Protein AF-A0A511AAF5-F1 (afdb_monomer_lite)

Secondary structure (DSSP, 8-state):
------PPPHHHHHHHHHHHHHHHH-TTS--SHHHHHHHHT--HHHHHHHHHHHHHS--TT-HHHHHHHH-SSSTT--HHHHHHHHHHHHHHHHHHHHHHHHHHHHHHHHHHHHHHHHHS--PPPP---------------

pLDDT: mean 83.73, std 14.61, range [35.69, 97.19]

Sequence (141 aa):
MRSSNIAVSEDVLRRIADAIDEIASNDELQRTKRQIEKLASLSHPTVARAFAQDLREKTPFAINARFAALNPVNKGLSPKEQVARREKQDLEAARERIVELETQRDAHLQALYAYFVASSPKEPSPTVVPINRAVRKADGL

Radius of gyration: 39.67 Å; chains: 1; bounding box: 82×42×123 Å

Foldseek 3Di:
DDPPLPQADPVLLVLLLVQLVVLVVDQQFWLDLVSSCVRSVHDPVNSVSSLVVVVVDVDPSNNVVSSCVSDVDDPGGGNVVVVVVVVVVVVVVVVVVVVVVVVVVVVVVVVVVVVCVVPDPDDPDPPDDDDPPPPPDDDDD

Organism: NCBI:txid153731

Structure (mmCIF, N/CA/C/O backbone):
data_AF-A0A511AAF5-F1
#
_entry.id   AF-A0A511AAF5-F1
#
loop_
_atom_site.group_PDB
_atom_site.id
_atom_site.type_symbol
_atom_site.label_atom_id
_atom_site.label_alt_id
_atom_site.label_comp_id
_atom_site.label_asym_id
_atom_site.label_entity_id
_atom_site.label_seq_id
_atom_site.pdbx_PDB_ins_code
_atom_site.Cartn_x
_atom_site.Cartn_y
_atom_site.Cartn_z
_atom_site.occupancy
_atom_site.B_iso_or_equiv
_atom_site.auth_seq_id
_atom_site.auth_comp_id
_atom_site.auth_asym_id
_atom_site.auth_atom_id
_atom_site.pdbx_PDB_model_num
ATOM 1 N N . MET A 1 1 ? 2.131 0.016 43.050 1.00 35.69 1 MET A N 1
ATOM 2 C CA . MET A 1 1 ? 0.983 0.842 42.616 1.00 35.69 1 MET A CA 1
ATOM 3 C C . MET A 1 1 ? 0.263 0.106 41.497 1.00 35.69 1 MET A C 1
ATOM 5 O O . MET A 1 1 ? 0.827 -0.036 40.423 1.00 35.69 1 MET A O 1
ATOM 9 N N . ARG A 1 2 ? -0.910 -0.476 41.771 1.00 38.53 2 ARG A N 1
ATOM 10 C CA . ARG A 1 2 ? -1.707 -1.185 40.759 1.00 38.53 2 ARG A CA 1
ATOM 11 C C . ARG A 1 2 ? -2.471 -0.131 39.966 1.00 38.53 2 ARG A C 1
ATOM 13 O O . ARG A 1 2 ? -3.388 0.474 40.510 1.00 38.53 2 ARG A O 1
ATOM 20 N N . SER A 1 3 ? -2.060 0.135 38.730 1.00 44.06 3 SER A N 1
ATOM 21 C CA . SER A 1 3 ? -2.851 0.947 37.809 1.00 44.06 3 SER A CA 1
ATOM 22 C C . SER A 1 3 ? -4.220 0.289 37.680 1.00 44.06 3 SER A C 1
ATOM 24 O O . SER A 1 3 ? -4.320 -0.860 37.251 1.00 44.06 3 SER A O 1
ATOM 26 N N . SER A 1 4 ? -5.261 0.989 38.114 1.00 48.69 4 SER A N 1
ATOM 27 C CA . SER A 1 4 ? -6.639 0.625 37.834 1.00 48.69 4 SER A CA 1
ATOM 28 C C . SER A 1 4 ? -6.767 0.408 36.324 1.00 48.69 4 SER A C 1
ATOM 30 O O . SER A 1 4 ? -6.579 1.333 35.534 1.00 48.69 4 SER A O 1
ATOM 32 N N . ASN A 1 5 ? -7.026 -0.835 35.908 1.00 58.22 5 ASN A N 1
ATOM 33 C CA . ASN A 1 5 ? -7.488 -1.137 34.555 1.00 58.22 5 ASN A CA 1
ATOM 34 C C . ASN A 1 5 ? -8.881 -0.505 34.439 1.00 58.22 5 ASN A C 1
ATOM 36 O O . ASN A 1 5 ? -9.886 -1.149 34.719 1.00 58.22 5 ASN A O 1
ATOM 40 N N . ILE A 1 6 ? -8.931 0.789 34.127 1.00 70.56 6 ILE A N 1
ATOM 41 C CA . ILE A 1 6 ? -10.182 1.478 33.828 1.00 70.56 6 ILE A CA 1
ATOM 42 C C . ILE A 1 6 ? -10.662 0.896 32.502 1.00 70.56 6 ILE A C 1
ATOM 44 O O . ILE A 1 6 ? -10.043 1.143 31.462 1.00 70.56 6 ILE A O 1
ATOM 48 N N . ALA A 1 7 ? -11.716 0.086 32.577 1.00 79.69 7 ALA A N 1
ATOM 49 C CA . ALA A 1 7 ? -12.432 -0.401 31.412 1.00 79.69 7 ALA A CA 1
ATOM 50 C C . ALA A 1 7 ? -12.938 0.796 30.600 1.00 79.69 7 ALA A C 1
ATOM 52 O O . ALA A 1 7 ? -13.387 1.810 31.143 1.00 79.69 7 ALA A O 1
ATOM 53 N N . VAL A 1 8 ? -12.801 0.689 29.290 1.00 85.69 8 VAL A N 1
ATOM 54 C CA . VAL A 1 8 ? -13.259 1.677 28.330 1.00 85.69 8 VAL A CA 1
ATOM 55 C C . VAL A 1 8 ? -14.771 1.525 28.160 1.00 85.69 8 VAL A C 1
ATOM 57 O O . VAL A 1 8 ? -15.299 0.413 28.186 1.00 85.69 8 VAL A O 1
ATOM 60 N N . SER A 1 9 ? -15.482 2.646 28.027 1.00 91.31 9 SER A N 1
ATOM 61 C CA . SER A 1 9 ? -16.936 2.631 27.878 1.00 91.31 9 SER A CA 1
ATOM 62 C C . SER A 1 9 ? -17.368 2.059 26.528 1.00 91.31 9 SER A C 1
ATOM 64 O O . SER A 1 9 ? -16.648 2.135 25.530 1.00 91.31 9 SER A O 1
ATOM 66 N N . GLU A 1 10 ? -18.593 1.543 26.487 1.00 90.19 10 GLU A N 1
ATOM 67 C CA . GLU A 1 10 ? -19.191 0.997 25.269 1.00 90.19 10 GLU A CA 1
ATOM 68 C C . GLU A 1 10 ? -19.301 2.042 24.148 1.00 90.19 10 GLU A C 1
ATOM 70 O O . GLU A 1 10 ? -19.038 1.733 22.990 1.00 90.19 10 GLU A O 1
ATOM 75 N N . ASP A 1 11 ? -19.582 3.307 24.488 1.00 92.75 11 ASP A N 1
ATOM 76 C CA . ASP A 1 11 ? -19.619 4.405 23.511 1.00 92.75 11 ASP A CA 1
ATOM 77 C C . ASP A 1 11 ? -18.269 4.596 22.807 1.00 92.75 11 ASP A C 1
ATOM 79 O O . ASP A 1 11 ? -18.215 4.831 21.604 1.00 92.75 11 ASP A O 1
ATOM 83 N N . VAL A 1 12 ? -17.161 4.445 23.536 1.00 93.31 12 VAL A N 1
ATOM 84 C CA . VAL A 1 12 ? -15.821 4.551 22.952 1.00 93.31 12 VAL A CA 1
ATOM 85 C C . VAL A 1 12 ? -15.527 3.360 22.042 1.00 93.31 12 VAL A C 1
ATOM 87 O O . VAL A 1 12 ? -14.971 3.554 20.962 1.00 93.31 12 VAL A O 1
ATOM 90 N N . LEU A 1 13 ? -15.917 2.144 22.442 1.00 93.19 13 LEU A N 1
ATOM 91 C CA . LEU A 1 13 ? -15.779 0.957 21.594 1.00 93.19 13 LEU A CA 1
ATOM 92 C C . LEU A 1 13 ? -16.5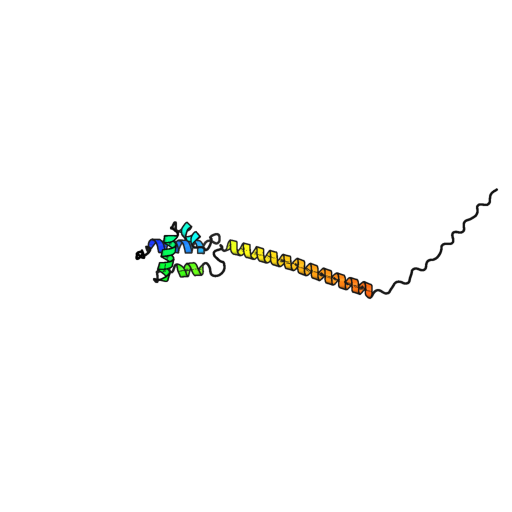82 1.112 20.296 1.00 93.19 13 LEU A C 1
ATOM 94 O O . LEU A 1 13 ? -16.045 0.852 19.220 1.00 93.19 13 LEU A O 1
ATOM 98 N N . ARG A 1 14 ? -17.814 1.624 20.385 1.00 94.44 14 ARG A N 1
ATOM 99 C CA . ARG A 1 14 ? -18.657 1.929 19.226 1.00 94.44 14 ARG A CA 1
ATOM 100 C C . ARG A 1 14 ? -18.021 2.969 18.306 1.00 94.44 14 ARG A C 1
ATOM 102 O O . ARG A 1 14 ? -17.857 2.687 17.130 1.00 94.44 14 ARG A O 1
ATOM 109 N N . ARG A 1 15 ? -17.555 4.112 18.824 1.00 94.88 15 ARG A N 1
ATOM 110 C CA . ARG A 1 15 ? -16.888 5.142 17.995 1.00 94.88 15 ARG A CA 1
ATOM 111 C C . ARG A 1 15 ? -15.659 4.612 17.262 1.00 94.88 15 ARG A C 1
ATOM 113 O O . ARG A 1 15 ? -15.397 4.995 16.127 1.00 94.88 15 ARG A O 1
ATOM 120 N N . ILE A 1 16 ? -14.882 3.746 17.914 1.00 94.69 16 ILE A N 1
ATOM 121 C CA . ILE A 1 16 ? -13.730 3.099 17.279 1.00 94.69 16 ILE A CA 1
ATOM 122 C C . ILE A 1 16 ? -14.196 2.134 16.183 1.00 94.69 16 ILE A C 1
ATOM 124 O O . ILE A 1 16 ? -13.579 2.080 15.121 1.00 94.69 16 ILE A O 1
ATOM 128 N N . ALA A 1 17 ? -15.266 1.382 16.432 1.00 94.31 17 ALA A N 1
ATOM 129 C CA . ALA A 1 17 ? -15.865 0.486 15.455 1.00 94.31 17 ALA A CA 1
ATOM 130 C C . ALA A 1 17 ? -16.380 1.259 14.223 1.00 94.31 17 ALA A C 1
ATOM 132 O O . ALA A 1 17 ? -16.056 0.867 13.104 1.00 94.31 17 ALA A O 1
ATOM 133 N N . ASP A 1 18 ? -17.068 2.383 14.427 1.00 95.19 18 ASP A N 1
ATOM 134 C CA . ASP A 1 18 ? -17.565 3.261 13.361 1.00 95.19 18 ASP A CA 1
ATOM 135 C C . ASP A 1 18 ? -16.406 3.866 12.549 1.00 95.19 18 ASP A C 1
ATOM 137 O O . ASP A 1 18 ? -16.418 3.844 11.321 1.00 95.19 18 ASP A O 1
ATOM 141 N N . ALA A 1 19 ? -15.342 4.326 13.219 1.00 94.81 19 ALA A N 1
ATOM 142 C CA . ALA A 1 19 ? -14.144 4.839 12.550 1.00 94.81 19 ALA A CA 1
ATOM 143 C C . ALA A 1 19 ? -13.429 3.768 11.704 1.00 94.81 19 ALA A C 1
ATOM 145 O O . ALA A 1 19 ? -12.849 4.074 10.663 1.00 94.81 19 ALA A O 1
ATOM 146 N N . ILE A 1 20 ? -13.447 2.506 12.142 1.00 93.62 20 ILE A N 1
ATOM 147 C CA . ILE A 1 20 ? -12.919 1.379 11.362 1.00 93.62 20 ILE A CA 1
ATOM 148 C C . ILE A 1 20 ? -13.761 1.146 10.106 1.00 93.62 20 ILE A C 1
ATOM 150 O O . ILE A 1 20 ? -13.185 0.905 9.047 1.00 93.62 20 ILE A O 1
ATOM 154 N N . ASP A 1 21 ? -15.086 1.244 10.204 1.00 93.81 21 ASP A N 1
ATOM 155 C CA . ASP A 1 21 ? -15.984 1.101 9.053 1.00 93.81 21 ASP A CA 1
ATOM 156 C C . ASP A 1 21 ? -15.815 2.236 8.047 1.00 93.81 21 ASP A C 1
ATOM 158 O O . ASP A 1 21 ? -15.763 1.999 6.841 1.00 93.81 21 ASP A O 1
ATOM 162 N N . GLU A 1 22 ? -15.630 3.460 8.533 1.00 94.00 22 GLU A N 1
ATOM 163 C CA . GLU A 1 22 ? -15.329 4.602 7.677 1.00 94.00 22 GLU A CA 1
ATOM 164 C C . GLU A 1 22 ? -14.022 4.380 6.899 1.00 94.00 22 GLU A C 1
ATOM 166 O O . GLU A 1 22 ? -14.000 4.520 5.675 1.00 94.00 22 GLU A O 1
ATOM 171 N N . ILE A 1 23 ? -12.956 3.926 7.573 1.00 91.38 23 ILE A N 1
ATOM 172 C CA . ILE A 1 23 ? -11.688 3.547 6.921 1.00 91.38 23 ILE A CA 1
ATOM 173 C C . ILE A 1 23 ? -11.884 2.383 5.940 1.00 91.38 23 ILE A C 1
ATOM 175 O 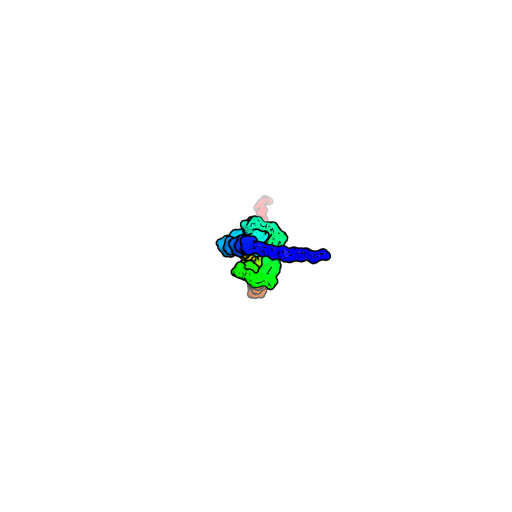O . ILE A 1 23 ? -11.217 2.340 4.908 1.00 91.38 23 ILE A O 1
ATOM 179 N N . ALA A 1 24 ? -12.770 1.430 6.241 1.00 89.44 24 ALA A N 1
ATOM 180 C CA . ALA A 1 24 ? -13.068 0.315 5.344 1.00 89.44 24 ALA A CA 1
ATOM 181 C C . ALA A 1 24 ? -13.715 0.788 4.037 1.00 89.44 24 ALA A C 1
ATOM 183 O O . ALA A 1 24 ? -13.440 0.226 2.981 1.00 89.44 24 ALA A O 1
ATOM 184 N N . SER A 1 25 ? -14.570 1.808 4.128 1.00 90.06 25 SER A N 1
ATOM 185 C CA . SER A 1 25 ? -15.338 2.346 3.004 1.00 90.06 25 SER A CA 1
ATOM 186 C C . SER A 1 25 ? -14.597 3.393 2.168 1.00 90.06 25 SER A C 1
ATOM 188 O O . SER A 1 25 ? -15.049 3.716 1.070 1.00 90.06 25 SER A O 1
ATOM 190 N N . ASN A 1 26 ? -13.485 3.941 2.669 1.00 88.69 26 ASN A N 1
ATOM 191 C CA . ASN A 1 26 ? -12.779 5.047 2.031 1.00 88.69 26 ASN A CA 1
ATOM 192 C C . ASN A 1 26 ? -11.339 4.677 1.655 1.00 88.69 26 ASN A C 1
ATOM 194 O O . ASN A 1 26 ? -10.449 4.562 2.501 1.00 88.69 26 ASN A O 1
ATOM 198 N N . ASP A 1 27 ? -11.106 4.597 0.349 1.00 85.56 27 ASP A N 1
ATOM 199 C CA . ASP A 1 27 ? -9.834 4.187 -0.244 1.00 85.56 27 ASP A CA 1
ATOM 200 C C . ASP A 1 27 ? -8.702 5.221 -0.134 1.00 85.56 27 ASP A C 1
ATOM 202 O O . ASP A 1 27 ? -7.538 4.911 -0.411 1.00 85.56 27 ASP A O 1
ATOM 206 N N . GLU A 1 28 ? -9.012 6.444 0.290 1.00 87.19 28 GLU A N 1
ATOM 207 C CA . GLU A 1 28 ? -8.018 7.488 0.545 1.00 87.19 28 GLU A CA 1
ATOM 208 C C . GLU A 1 28 ? -7.455 7.400 1.971 1.00 87.19 28 GLU A C 1
ATOM 210 O O . GLU A 1 28 ? -6.358 7.893 2.242 1.00 87.19 28 GLU A O 1
ATOM 215 N N . LEU A 1 29 ? -8.181 6.771 2.903 1.00 88.88 29 LEU A N 1
ATOM 216 C CA . LEU A 1 29 ? -7.814 6.777 4.315 1.00 88.88 29 LEU A CA 1
ATOM 217 C C . LEU A 1 29 ? -6.754 5.727 4.647 1.00 88.88 29 LEU A C 1
ATOM 219 O O . LEU A 1 29 ? -6.767 4.582 4.193 1.00 88.88 29 LEU A O 1
ATOM 223 N N . GLN A 1 30 ? -5.821 6.125 5.510 1.00 88.75 30 GLN A N 1
ATOM 224 C CA . GLN A 1 30 ? -4.776 5.235 5.997 1.00 88.75 30 GLN A CA 1
ATOM 225 C C . GLN A 1 30 ? -5.331 4.225 6.999 1.00 88.75 30 GLN A C 1
ATOM 227 O O . GLN A 1 30 ? -6.072 4.559 7.924 1.00 88.75 30 GLN A O 1
ATOM 232 N N . ARG A 1 31 ? -4.879 2.978 6.887 1.00 89.25 31 ARG A N 1
ATOM 233 C CA . ARG A 1 31 ? -5.331 1.855 7.719 1.00 89.25 31 ARG A CA 1
ATOM 234 C C . ARG A 1 31 ? -4.497 1.728 8.985 1.00 89.25 31 ARG A C 1
ATOM 236 O O . ARG A 1 31 ? -3.882 0.697 9.259 1.00 89.25 31 ARG A O 1
ATOM 243 N N . THR A 1 32 ? -4.421 2.816 9.745 1.00 91.19 32 THR A N 1
ATOM 244 C CA . THR A 1 32 ? -3.596 2.910 10.955 1.00 91.19 32 THR A CA 1
ATOM 245 C C . THR A 1 32 ? -4.433 3.246 12.183 1.00 91.19 32 THR A C 1
ATOM 247 O O . THR A 1 32 ? -5.452 3.926 12.096 1.00 91.19 32 THR A O 1
ATOM 250 N N . LYS A 1 33 ? -3.956 2.839 13.368 1.00 91.12 33 LYS A N 1
ATOM 251 C CA . LYS A 1 33 ? -4.573 3.229 14.650 1.00 91.12 33 LYS A CA 1
ATOM 252 C C . LYS A 1 33 ? -4.578 4.748 14.856 1.00 91.12 33 LYS A C 1
ATOM 254 O O . LYS A 1 33 ? -5.524 5.286 15.414 1.00 91.12 33 LYS A O 1
ATOM 259 N N . ARG A 1 34 ? -3.577 5.444 14.311 1.00 90.88 34 ARG A N 1
ATOM 260 C CA . ARG A 1 34 ? -3.507 6.910 14.323 1.00 90.88 34 ARG A CA 1
ATOM 261 C C . ARG A 1 34 ? -4.620 7.558 13.495 1.00 90.88 34 ARG A C 1
ATOM 263 O O . ARG A 1 34 ? -5.067 8.648 13.831 1.00 90.88 34 ARG A O 1
ATOM 270 N N . GLN A 1 35 ? -5.071 6.911 12.420 1.00 92.81 35 GLN A N 1
ATOM 271 C CA . GLN A 1 35 ? -6.217 7.397 11.653 1.00 92.81 35 GLN A CA 1
ATOM 272 C C . GLN A 1 35 ? -7.527 7.200 12.424 1.00 92.81 35 GLN A C 1
ATOM 274 O O . GLN A 1 35 ? -8.356 8.103 12.445 1.00 92.81 35 GLN A O 1
ATOM 279 N N . ILE A 1 36 ? -7.667 6.078 13.135 1.00 92.44 36 ILE A N 1
ATOM 280 C CA . ILE A 1 36 ? -8.807 5.825 14.031 1.00 92.44 36 ILE A CA 1
ATOM 281 C C . ILE A 1 36 ? -8.888 6.895 15.128 1.00 92.44 36 ILE A C 1
ATOM 283 O O . ILE A 1 36 ? -9.966 7.417 15.383 1.00 92.44 36 ILE A O 1
ATOM 287 N N . 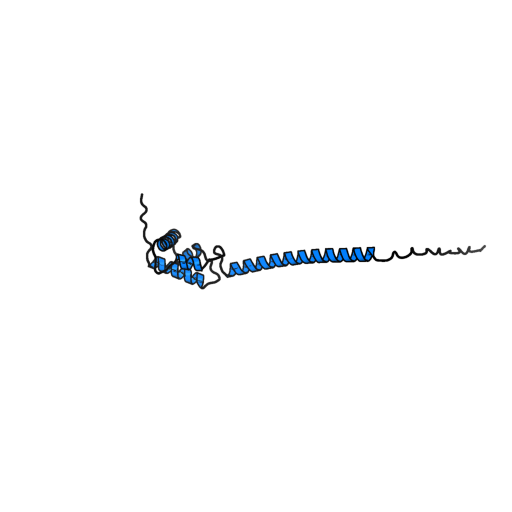GLU A 1 37 ? -7.760 7.266 15.745 1.00 95.25 37 GLU A N 1
ATOM 288 C CA . GLU A 1 37 ? -7.701 8.352 16.740 1.00 95.25 37 GLU A CA 1
ATOM 289 C C . GLU A 1 37 ? -8.273 9.667 16.196 1.00 95.25 37 GLU A C 1
ATOM 291 O O . GLU A 1 37 ? -9.050 10.333 16.881 1.00 95.25 37 GLU A O 1
ATOM 296 N N . LYS A 1 38 ? -7.915 10.019 14.952 1.00 94.38 38 LYS A N 1
ATOM 297 C CA . LYS A 1 38 ? -8.390 11.237 14.286 1.00 94.38 38 LYS A CA 1
ATOM 298 C C . LYS A 1 38 ? -9.891 11.191 14.003 1.00 94.38 38 LYS A C 1
ATOM 300 O O . LYS A 1 38 ? -10.579 12.147 14.336 1.00 94.38 38 LYS A O 1
ATOM 305 N N . LEU A 1 39 ? -10.388 10.101 13.414 1.00 93.62 39 LEU A N 1
ATOM 306 C CA . LEU A 1 39 ? -11.802 9.970 13.038 1.00 93.62 39 LEU A CA 1
ATOM 307 C C . LEU A 1 39 ? -12.711 9.881 14.265 1.00 93.62 39 LEU A C 1
ATOM 309 O O . LEU A 1 39 ? -13.690 10.611 14.377 1.00 93.62 39 LEU A O 1
ATOM 313 N N . ALA A 1 40 ? -12.339 9.054 15.243 1.00 92.88 40 ALA A N 1
ATOM 314 C CA . ALA A 1 40 ? -13.119 8.886 16.465 1.00 92.88 40 ALA A CA 1
ATOM 315 C C . ALA A 1 40 ? -12.984 10.075 17.438 1.00 92.88 40 ALA A C 1
ATOM 317 O O . ALA A 1 40 ? -13.692 10.122 18.447 1.00 92.88 40 ALA A O 1
ATOM 318 N N . SER A 1 41 ? -12.077 11.027 17.165 1.00 93.62 41 SER A N 1
ATOM 319 C CA . SER A 1 41 ? -11.721 12.133 18.066 1.00 93.62 41 SER A CA 1
ATOM 320 C C . SER A 1 41 ? -11.336 11.641 19.468 1.00 93.62 41 SER A C 1
ATOM 322 O O . SER A 1 41 ? -11.793 12.161 20.488 1.00 93.62 41 SER A O 1
ATOM 324 N N . LEU A 1 42 ? -10.503 10.597 19.524 1.00 93.56 42 LEU A N 1
ATOM 325 C CA . LEU A 1 42 ? -10.078 9.944 20.762 1.00 93.56 42 LEU A CA 1
ATOM 326 C C . LEU A 1 42 ? -8.574 10.081 20.980 1.00 93.56 42 LEU A C 1
ATOM 328 O O . LEU A 1 42 ? -7.777 10.078 20.045 1.00 93.56 42 LEU A O 1
ATOM 332 N N . SER A 1 43 ? -8.171 10.133 22.251 1.00 93.19 43 SER A N 1
ATOM 333 C CA . SER A 1 43 ? -6.754 10.150 22.609 1.00 93.19 43 SER A CA 1
ATOM 334 C C . SER A 1 43 ? -6.086 8.793 22.352 1.00 93.19 43 SER A C 1
ATOM 336 O O . SER A 1 43 ? -6.705 7.739 22.532 1.00 93.19 43 SER A O 1
ATOM 338 N N . HIS A 1 44 ? -4.794 8.811 22.013 1.00 92.62 44 HIS A N 1
ATOM 339 C CA . HIS A 1 44 ? -4.001 7.597 21.800 1.00 92.62 44 HIS A CA 1
ATOM 340 C C . HIS A 1 44 ? -4.087 6.589 22.970 1.00 92.62 44 HIS A C 1
ATOM 342 O O . HIS A 1 44 ? -4.363 5.412 22.718 1.00 92.62 44 HIS A O 1
ATOM 348 N N . PRO A 1 45 ? -3.957 6.997 24.254 1.00 92.69 45 PRO A N 1
ATOM 349 C CA . PRO A 1 45 ? -4.125 6.072 25.378 1.00 92.69 45 PRO A CA 1
ATOM 350 C C . PRO A 1 45 ? -5.515 5.431 25.444 1.00 92.69 45 PRO A C 1
ATOM 352 O O . PRO A 1 45 ? -5.628 4.262 25.811 1.00 92.69 45 PRO A O 1
ATOM 355 N N . THR A 1 46 ? -6.570 6.172 25.093 1.00 92.62 46 THR A N 1
ATOM 356 C CA . THR A 1 46 ? -7.947 5.659 25.083 1.00 92.62 46 THR A CA 1
ATOM 357 C C . THR A 1 46 ? -8.104 4.556 24.042 1.00 92.62 46 THR A C 1
ATOM 359 O O . THR A 1 46 ? -8.597 3.476 24.361 1.00 92.62 46 THR A O 1
ATOM 362 N N . VAL A 1 47 ? -7.616 4.796 22.823 1.00 92.88 47 VAL A N 1
ATOM 363 C CA . VAL A 1 47 ? -7.644 3.808 21.739 1.00 92.88 47 VAL A CA 1
ATOM 364 C C . VAL A 1 47 ? -6.806 2.583 22.114 1.00 92.88 47 VAL A C 1
ATOM 366 O O . VAL A 1 47 ? -7.289 1.458 22.029 1.00 92.88 47 VAL A O 1
ATOM 369 N N . ALA A 1 48 ? -5.586 2.769 22.625 1.00 92.94 48 ALA A N 1
ATOM 370 C CA . ALA A 1 48 ? -4.730 1.661 23.049 1.00 92.94 48 ALA A CA 1
ATOM 371 C C . ALA A 1 48 ? -5.390 0.773 24.121 1.00 92.94 48 ALA A C 1
ATOM 373 O O . ALA A 1 48 ? -5.317 -0.454 24.035 1.00 92.94 48 ALA A O 1
ATOM 374 N N . ARG A 1 49 ? -6.077 1.378 25.101 1.00 92.06 49 ARG A N 1
ATOM 375 C CA . ARG A 1 49 ? -6.836 0.639 26.121 1.00 92.06 49 ARG A CA 1
ATOM 376 C C . ARG A 1 49 ? -8.025 -0.109 25.532 1.00 92.06 49 ARG A C 1
ATOM 378 O O . ARG A 1 49 ? -8.225 -1.255 25.910 1.00 92.06 49 ARG A O 1
ATOM 385 N N . ALA A 1 50 ? -8.761 0.493 24.601 1.00 92.19 50 ALA A N 1
ATOM 386 C CA . ALA A 1 50 ? -9.897 -0.150 23.944 1.00 92.19 50 ALA A CA 1
ATOM 387 C C . ALA A 1 50 ? -9.464 -1.411 23.179 1.00 92.19 50 ALA A C 1
ATOM 389 O O . ALA A 1 50 ? -10.032 -2.482 23.369 1.00 92.19 50 ALA A O 1
ATOM 390 N N . PHE A 1 51 ? -8.384 -1.312 22.396 1.00 92.44 51 PHE A N 1
ATOM 391 C CA . PHE A 1 51 ? -7.787 -2.464 21.714 1.00 92.44 51 PHE A CA 1
ATOM 392 C C . PHE A 1 51 ? -7.298 -3.531 22.706 1.00 92.44 51 PHE A C 1
ATOM 394 O O . PHE A 1 51 ? -7.484 -4.721 22.465 1.00 92.44 51 PHE A O 1
ATOM 401 N N . ALA A 1 52 ? -6.686 -3.128 23.825 1.00 92.19 52 ALA A N 1
ATOM 402 C CA . ALA A 1 52 ? -6.237 -4.064 24.855 1.00 92.19 52 ALA A CA 1
ATOM 403 C C . ALA A 1 52 ? -7.402 -4.746 25.593 1.00 92.19 52 ALA A C 1
ATOM 405 O O . ALA A 1 52 ? -7.283 -5.913 25.956 1.00 92.19 52 ALA A O 1
ATOM 406 N N . GLN A 1 53 ? -8.510 -4.037 25.817 1.00 91.56 53 GLN A N 1
ATOM 407 C CA . GLN A 1 53 ? -9.717 -4.593 26.419 1.00 91.56 53 GLN A CA 1
ATOM 408 C C . GLN A 1 53 ? -10.374 -5.606 25.484 1.00 91.56 53 GLN A C 1
ATOM 410 O O . GLN A 1 53 ? -10.645 -6.717 25.917 1.00 91.56 53 GLN A O 1
ATOM 415 N N . ASP A 1 54 ? -10.526 -5.280 24.201 1.00 91.50 54 ASP A N 1
ATOM 416 C CA . ASP A 1 54 ? -11.114 -6.181 23.202 1.00 91.50 54 ASP A CA 1
ATOM 417 C C . ASP A 1 54 ? -10.279 -7.453 22.938 1.00 91.50 54 ASP A C 1
ATOM 419 O O . ASP A 1 54 ? -10.805 -8.468 22.500 1.00 91.50 54 ASP A O 1
ATOM 423 N N . LEU A 1 55 ? -8.978 -7.444 23.256 1.00 90.06 55 LEU A N 1
ATOM 424 C CA . LEU A 1 55 ? -8.163 -8.669 23.267 1.00 90.06 55 LEU A CA 1
ATOM 425 C C . LEU A 1 55 ? -8.413 -9.549 24.498 1.00 90.06 55 LEU A C 1
ATOM 427 O O . LEU A 1 55 ? -8.225 -10.763 24.434 1.00 90.06 55 LEU A O 1
ATOM 431 N N . ARG A 1 56 ? -8.756 -8.943 25.639 1.00 88.81 56 ARG A N 1
ATOM 432 C CA . ARG A 1 56 ? -8.961 -9.647 26.916 1.00 88.81 56 ARG A CA 1
ATOM 433 C C . ARG A 1 56 ? -10.392 -10.148 27.065 1.00 88.81 56 ARG A C 1
ATOM 435 O O . ARG A 1 56 ? -10.615 -11.201 27.651 1.00 88.81 56 ARG A O 1
ATOM 442 N N . GLU A 1 57 ? -11.343 -9.384 26.551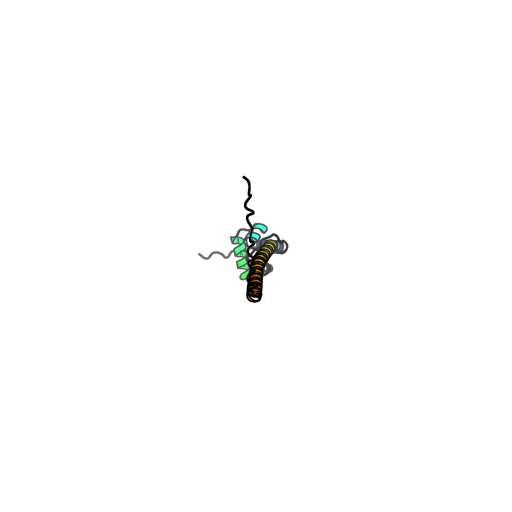 1.00 87.50 57 GLU A N 1
ATOM 443 C CA . GLU A 1 57 ? -12.776 -9.599 26.674 1.00 87.50 57 GLU A CA 1
ATOM 444 C C . GLU A 1 57 ? -13.378 -9.686 25.273 1.00 87.50 57 GLU A C 1
ATOM 446 O O . GLU A 1 57 ? -13.072 -8.865 24.412 1.00 87.50 57 GLU A O 1
ATOM 451 N N . LYS A 1 58 ? -14.271 -10.654 25.036 1.00 82.19 58 LYS A N 1
ATOM 452 C CA . LYS A 1 58 ? -15.063 -10.667 23.801 1.00 82.19 58 LYS A CA 1
ATOM 453 C C . LYS A 1 58 ? -16.051 -9.506 23.843 1.00 82.19 58 LYS A C 1
ATOM 455 O O . LYS A 1 58 ? -17.117 -9.631 24.442 1.00 82.19 58 LYS A O 1
ATOM 460 N N . THR A 1 59 ? -15.702 -8.391 23.209 1.00 84.25 59 THR A N 1
ATOM 461 C CA . THR A 1 59 ? -16.641 -7.285 23.010 1.00 84.25 59 THR A CA 1
ATOM 462 C C . THR A 1 59 ? -17.511 -7.557 21.776 1.00 84.25 59 THR A C 1
ATOM 464 O O . THR A 1 59 ? -17.048 -8.202 20.830 1.00 84.25 59 THR A O 1
ATOM 467 N N . PRO A 1 60 ? -18.763 -7.068 21.737 1.00 87.62 60 PRO A N 1
ATOM 468 C CA . PRO A 1 60 ? -19.636 -7.240 20.572 1.00 87.62 60 PRO A CA 1
ATOM 469 C C . PRO A 1 60 ? -19.114 -6.519 19.318 1.00 87.62 60 PRO A C 1
ATOM 471 O O . PRO A 1 60 ? -19.520 -6.852 18.209 1.00 87.62 60 PRO A O 1
ATOM 474 N N . PHE A 1 61 ? -18.195 -5.560 19.476 1.00 88.56 61 PHE A N 1
ATOM 475 C CA . PHE A 1 61 ? -17.634 -4.767 18.381 1.00 88.56 61 PHE A CA 1
ATOM 476 C C . PHE A 1 61 ? -16.437 -5.432 17.692 1.00 88.56 61 PHE A C 1
ATOM 478 O O . PHE A 1 61 ? -16.082 -5.017 16.592 1.00 88.56 61 PHE A O 1
ATOM 485 N N . ALA A 1 62 ? -15.803 -6.432 18.322 1.00 90.56 62 ALA A N 1
ATOM 486 C CA . ALA A 1 62 ? -14.680 -7.206 17.775 1.00 90.56 62 ALA A CA 1
ATOM 487 C C . ALA A 1 62 ? -13.608 -6.345 17.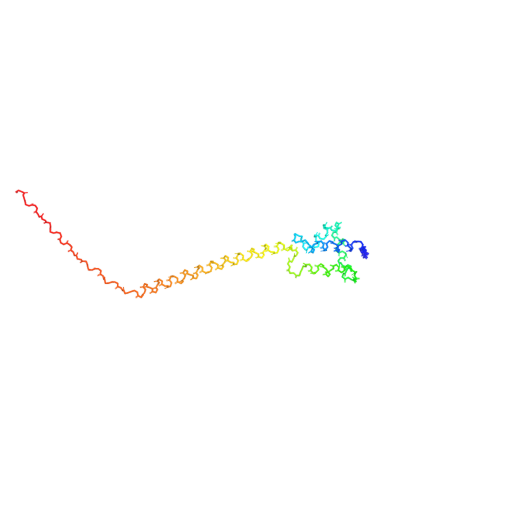066 1.00 90.56 62 ALA A C 1
ATOM 489 O O . ALA A 1 62 ? -13.138 -6.664 15.968 1.00 90.56 62 ALA A O 1
ATOM 490 N N . ILE A 1 63 ? -13.238 -5.220 17.682 1.00 91.94 63 ILE A N 1
ATOM 491 C CA . ILE A 1 63 ? -12.442 -4.138 17.082 1.00 91.94 63 ILE A CA 1
ATOM 492 C C . ILE A 1 63 ? -11.101 -4.644 16.539 1.00 91.94 63 ILE A C 1
ATOM 494 O O . ILE A 1 63 ? -10.686 -4.247 15.450 1.00 91.94 63 ILE A O 1
ATOM 498 N N . ASN A 1 64 ? -10.423 -5.543 17.259 1.00 91.81 64 ASN A N 1
ATOM 499 C CA . ASN A 1 64 ? -9.164 -6.137 16.810 1.00 91.81 64 ASN A CA 1
ATOM 500 C C . ASN A 1 64 ? -9.346 -6.964 15.538 1.00 91.81 64 ASN A C 1
ATOM 502 O O . ASN A 1 64 ? -8.522 -6.860 14.632 1.00 91.81 64 ASN A O 1
ATOM 506 N N . ALA A 1 65 ? -10.414 -7.760 15.453 1.00 90.81 65 ALA A N 1
ATOM 507 C CA . ALA A 1 65 ? -10.692 -8.581 14.280 1.00 90.81 65 ALA A CA 1
ATOM 508 C C . ALA A 1 65 ? -11.018 -7.704 13.063 1.00 90.81 65 ALA A C 1
ATOM 510 O O . ALA A 1 65 ? -10.461 -7.917 11.985 1.00 90.81 65 ALA A O 1
ATOM 511 N N . ARG A 1 66 ? -11.843 -6.665 13.248 1.00 91.38 66 ARG A N 1
ATOM 512 C CA . ARG A 1 66 ? -12.182 -5.708 12.181 1.00 91.38 66 ARG A CA 1
ATOM 513 C C . ARG A 1 66 ? -10.949 -4.936 11.709 1.00 91.38 66 ARG A C 1
ATOM 515 O O . ARG A 1 66 ? -10.700 -4.838 10.512 1.00 91.38 66 ARG A O 1
ATOM 522 N N . PHE A 1 67 ? -10.120 -4.458 12.638 1.00 90.06 67 PHE A N 1
ATOM 523 C CA . PHE A 1 67 ? -8.878 -3.764 12.296 1.00 90.06 67 PHE A CA 1
ATOM 524 C C . PHE A 1 67 ? -7.854 -4.680 11.612 1.00 90.06 67 PHE A C 1
ATOM 526 O O . PHE A 1 67 ? -7.166 -4.250 10.688 1.00 90.06 67 PHE A O 1
ATOM 533 N N . ALA A 1 68 ? -7.753 -5.943 12.030 1.00 88.88 68 ALA A N 1
ATOM 534 C CA . ALA A 1 68 ? -6.890 -6.921 11.374 1.00 88.88 68 ALA A CA 1
ATOM 535 C C . ALA A 1 68 ? -7.351 -7.203 9.934 1.00 88.88 68 ALA A C 1
ATOM 537 O O . ALA A 1 68 ? -6.516 -7.266 9.032 1.00 88.88 68 ALA A O 1
ATOM 538 N N . ALA A 1 69 ? -8.665 -7.289 9.703 1.00 87.56 69 ALA A N 1
ATOM 539 C CA . ALA A 1 69 ? -9.236 -7.475 8.370 1.00 87.56 69 ALA A CA 1
ATOM 540 C C . ALA A 1 69 ? -8.944 -6.297 7.424 1.00 87.56 69 ALA A C 1
ATOM 542 O O . ALA A 1 69 ? -8.770 -6.508 6.225 1.00 87.56 69 ALA A O 1
ATOM 543 N N . LEU A 1 70 ? -8.817 -5.071 7.948 1.00 83.00 70 LEU A N 1
ATOM 544 C CA . LEU A 1 70 ? -8.434 -3.913 7.137 1.00 83.00 70 LEU A CA 1
ATOM 545 C C . LEU A 1 70 ? -7.020 -4.028 6.561 1.00 83.00 70 LEU A C 1
ATOM 547 O O . LEU A 1 70 ? -6.754 -3.479 5.494 1.00 83.00 70 LEU A O 1
ATOM 551 N N . ASN A 1 71 ? -6.086 -4.670 7.268 1.00 70.56 71 ASN A N 1
ATOM 552 C CA . ASN A 1 71 ? -4.658 -4.468 7.023 1.00 70.56 71 ASN A CA 1
ATOM 553 C C . ASN A 1 71 ? -3.835 -5.772 6.970 1.00 70.56 71 ASN A C 1
ATOM 555 O O . ASN A 1 71 ? -2.874 -5.909 7.730 1.00 70.56 71 ASN A O 1
ATOM 559 N N . PRO A 1 72 ? -4.149 -6.728 6.073 1.00 61.97 72 PRO A N 1
ATOM 560 C CA . PRO A 1 72 ? -3.458 -8.016 6.069 1.00 61.97 72 PRO A CA 1
ATOM 561 C C . PRO A 1 72 ? -2.019 -7.968 5.523 1.00 61.97 72 PRO A C 1
ATOM 563 O O . PRO A 1 72 ? -1.235 -8.852 5.851 1.00 61.97 72 PRO A O 1
ATOM 566 N N . VAL A 1 73 ? -1.639 -6.977 4.696 1.00 60.78 73 VAL A N 1
ATOM 567 C CA . VAL A 1 73 ? -0.388 -7.078 3.900 1.00 60.78 73 VAL A CA 1
ATOM 568 C C . VAL A 1 73 ? 0.500 -5.816 3.895 1.00 60.78 73 VAL A C 1
ATOM 570 O O . VAL A 1 73 ? 1.713 -5.939 3.760 1.00 60.78 73 VAL A O 1
ATOM 573 N N . ASN A 1 74 ? -0.026 -4.597 4.098 1.00 61.25 74 ASN A N 1
ATOM 574 C CA . ASN A 1 74 ? 0.665 -3.378 3.621 1.00 61.25 74 ASN A CA 1
ATOM 575 C C . ASN A 1 74 ? 0.936 -2.271 4.663 1.00 61.25 74 ASN A C 1
ATOM 577 O O . ASN A 1 74 ? 0.976 -1.089 4.319 1.00 61.25 74 ASN A O 1
ATOM 581 N N . LYS A 1 75 ? 1.195 -2.634 5.929 1.00 69.81 75 LYS A N 1
ATOM 582 C CA . LYS A 1 75 ? 1.734 -1.727 6.975 1.00 69.81 75 LYS A CA 1
ATOM 583 C C . LYS A 1 75 ? 0.966 -0.395 7.151 1.00 69.81 75 LYS A C 1
ATOM 585 O O . LYS A 1 75 ? 1.551 0.594 7.580 1.00 69.81 75 LYS A O 1
ATOM 590 N N . GLY A 1 76 ? -0.340 -0.358 6.865 1.00 72.81 76 GLY A N 1
ATOM 591 C CA . GLY A 1 76 ? -1.191 0.810 7.142 1.00 72.81 76 GLY A CA 1
ATOM 592 C C . GLY A 1 76 ? -1.329 1.860 6.036 1.00 72.81 76 GLY A C 1
ATOM 593 O O . GLY A 1 76 ? -1.975 2.877 6.278 1.00 72.81 76 GLY A O 1
ATOM 594 N N . LEU A 1 77 ? -0.795 1.621 4.836 1.00 80.62 77 LEU A N 1
ATOM 595 C CA . LEU A 1 77 ? -1.053 2.471 3.661 1.00 80.62 77 LEU A CA 1
ATOM 596 C C . LEU A 1 77 ? -2.531 2.414 3.240 1.00 80.62 77 LEU A C 1
ATOM 598 O O . LEU A 1 77 ? -3.180 1.368 3.396 1.00 80.62 77 LEU A O 1
ATOM 602 N N . SER A 1 78 ? -3.047 3.500 2.662 1.00 82.38 78 SER A N 1
ATOM 603 C CA . SER A 1 78 ? -4.372 3.485 2.025 1.00 82.38 78 SER A CA 1
ATOM 604 C C . SER A 1 78 ? -4.365 2.610 0.758 1.00 82.38 78 SER A C 1
ATOM 606 O O . SER A 1 78 ? -3.299 2.377 0.181 1.00 82.38 78 SER A O 1
ATOM 608 N N . PRO A 1 79 ? -5.512 2.074 0.300 1.00 82.81 79 PRO A N 1
ATOM 609 C CA . PRO A 1 79 ? -5.632 1.389 -0.995 1.00 82.81 79 PRO A CA 1
ATOM 610 C C . PRO A 1 79 ? -4.943 2.099 -2.144 1.00 82.81 79 PRO A C 1
ATOM 612 O O . PRO A 1 79 ? -4.164 1.494 -2.875 1.00 82.81 79 PRO A O 1
ATOM 615 N N . LYS A 1 80 ? -5.201 3.396 -2.275 1.00 83.75 80 LYS A N 1
ATOM 616 C CA . LYS A 1 80 ? -4.696 4.187 -3.387 1.00 83.75 80 LYS A CA 1
ATOM 617 C C . LYS A 1 80 ? -3.183 4.347 -3.334 1.00 83.75 80 LYS A C 1
ATOM 619 O O . LYS A 1 80 ? -2.513 4.186 -4.349 1.00 83.75 80 LYS A O 1
ATOM 624 N N . GLU A 1 81 ? -2.625 4.582 -2.147 1.00 82.81 81 GLU A N 1
ATOM 625 C CA . GLU A 1 81 ? -1.172 4.617 -1.955 1.00 82.81 81 GLU A CA 1
ATOM 626 C C . GLU A 1 81 ? -0.527 3.256 -2.268 1.00 82.81 81 GLU A C 1
ATOM 628 O O . GLU A 1 81 ? 0.586 3.199 -2.793 1.00 82.81 81 GLU A O 1
ATOM 633 N N . GLN A 1 82 ? -1.218 2.148 -1.973 1.00 83.94 82 GLN A N 1
ATOM 634 C CA . GLN A 1 82 ? -0.739 0.806 -2.314 1.00 83.94 82 GLN A CA 1
ATOM 635 C C . GLN A 1 82 ? -0.711 0.580 -3.826 1.00 83.94 82 GLN A C 1
ATOM 637 O O . GLN A 1 82 ? 0.276 0.041 -4.327 1.00 83.94 82 GLN A O 1
ATOM 642 N N . VAL A 1 83 ? -1.757 1.002 -4.543 1.00 85.81 83 VAL A N 1
ATOM 643 C CA . VAL A 1 83 ? -1.813 0.931 -6.010 1.00 85.81 83 VAL A CA 1
ATOM 644 C C . VAL A 1 83 ? -0.695 1.771 -6.616 1.00 85.81 83 VAL A C 1
ATOM 646 O O . VAL A 1 83 ? 0.134 1.227 -7.336 1.00 85.81 83 VAL A O 1
ATOM 649 N N . ALA A 1 84 ? -0.567 3.037 -6.215 1.00 85.75 84 ALA A N 1
ATOM 650 C CA . ALA A 1 84 ? 0.475 3.928 -6.726 1.00 85.75 84 ALA A CA 1
ATOM 651 C C . ALA A 1 84 ? 1.894 3.385 -6.481 1.00 85.75 84 ALA A C 1
ATOM 653 O O . ALA A 1 84 ? 2.784 3.508 -7.324 1.00 85.75 84 ALA A O 1
ATOM 654 N N . ARG A 1 85 ? 2.128 2.755 -5.322 1.00 86.56 85 ARG A N 1
ATOM 655 C CA . ARG A 1 85 ? 3.420 2.131 -5.022 1.00 86.56 85 ARG A CA 1
ATOM 656 C C . ARG A 1 85 ? 3.691 0.914 -5.903 1.00 86.56 85 ARG A C 1
ATOM 658 O O . ARG A 1 85 ? 4.824 0.764 -6.350 1.00 86.56 85 ARG A O 1
ATOM 665 N N . ARG A 1 86 ? 2.689 0.060 -6.126 1.00 87.06 86 ARG A N 1
ATOM 666 C CA . ARG A 1 86 ? 2.810 -1.104 -7.016 1.00 87.06 86 ARG A CA 1
ATOM 667 C C . ARG A 1 86 ? 3.070 -0.662 -8.448 1.00 87.06 86 ARG A C 1
ATOM 669 O O . ARG A 1 86 ? 4.059 -1.085 -9.020 1.00 87.06 86 ARG A O 1
ATOM 676 N N . GLU A 1 87 ? 2.286 0.282 -8.959 1.00 90.06 87 GLU A N 1
ATOM 677 C CA . GLU A 1 87 ? 2.475 0.850 -10.298 1.00 90.06 87 GLU A CA 1
ATOM 678 C C . GLU A 1 87 ? 3.883 1.420 -10.482 1.00 90.06 87 GLU A C 1
ATOM 680 O O . GLU A 1 87 ? 4.526 1.187 -11.502 1.00 90.06 87 GLU A O 1
ATOM 685 N N . LYS A 1 88 ? 4.405 2.129 -9.474 1.00 91.75 88 LYS A N 1
ATOM 686 C CA . LYS A 1 88 ? 5.778 2.634 -9.516 1.00 91.75 88 LYS A CA 1
ATOM 687 C C . LYS A 1 88 ? 6.808 1.501 -9.590 1.00 91.75 88 LYS A C 1
ATOM 689 O O . LYS A 1 88 ? 7.747 1.602 -10.373 1.00 91.75 88 LYS A O 1
ATOM 694 N N . GLN A 1 89 ? 6.637 0.448 -8.793 1.00 92.00 89 GLN A N 1
ATOM 695 C CA . GLN A 1 89 ? 7.526 -0.718 -8.807 1.00 92.00 89 GLN A CA 1
ATOM 696 C C . GLN A 1 89 ? 7.461 -1.463 -10.144 1.00 92.00 89 GLN A C 1
ATOM 698 O O . GLN A 1 89 ? 8.502 -1.819 -10.688 1.00 92.00 89 GLN A O 1
ATOM 703 N N . ASP A 1 90 ? 6.265 -1.631 -10.704 1.00 92.25 90 ASP A N 1
ATOM 704 C CA . ASP A 1 90 ? 6.062 -2.284 -11.996 1.00 92.25 90 ASP A CA 1
ATOM 705 C C . ASP A 1 90 ? 6.691 -1.467 -13.135 1.00 92.25 90 ASP A C 1
ATOM 707 O O . ASP A 1 90 ? 7.319 -2.029 -14.031 1.00 92.25 90 ASP A O 1
ATOM 711 N N . LEU A 1 91 ? 6.599 -0.132 -13.082 1.00 94.62 91 LEU A N 1
ATOM 712 C CA . LEU A 1 91 ? 7.266 0.756 -14.037 1.00 94.62 91 LEU A CA 1
ATOM 713 C C . LEU A 1 91 ? 8.792 0.694 -13.934 1.00 94.62 91 LEU A C 1
ATOM 715 O O . LEU A 1 91 ? 9.471 0.700 -14.960 1.00 94.62 91 LEU A O 1
ATOM 719 N N . GLU A 1 92 ? 9.342 0.664 -12.721 1.00 94.19 92 GLU A N 1
ATOM 720 C CA . GLU A 1 92 ? 10.786 0.515 -12.506 1.00 94.19 92 GLU A CA 1
ATOM 721 C C . GLU A 1 92 ? 11.273 -0.844 -13.030 1.00 94.19 92 GLU A C 1
ATOM 723 O O . GLU A 1 92 ? 12.205 -0.881 -13.833 1.00 94.19 92 GLU A O 1
ATOM 728 N N . ALA A 1 93 ? 10.568 -1.932 -12.710 1.00 93.75 93 ALA A N 1
ATOM 729 C CA . ALA A 1 93 ? 10.874 -3.266 -13.223 1.00 93.75 93 ALA A CA 1
ATOM 730 C C . ALA A 1 93 ? 10.771 -3.342 -14.758 1.00 93.75 93 ALA A C 1
ATOM 732 O O . ALA A 1 93 ? 11.620 -3.945 -15.417 1.00 93.75 93 ALA A O 1
ATOM 733 N N . ALA A 1 94 ? 9.767 -2.696 -15.359 1.00 93.75 94 ALA A N 1
ATOM 734 C CA . ALA A 1 94 ? 9.628 -2.629 -16.812 1.00 93.75 94 ALA A CA 1
ATOM 735 C C . ALA A 1 94 ? 10.787 -1.862 -17.470 1.00 93.75 94 ALA A C 1
ATOM 737 O O . ALA A 1 94 ? 11.274 -2.269 -18.525 1.00 93.75 94 ALA A O 1
ATOM 738 N N . ARG A 1 95 ? 11.264 -0.776 -16.849 1.00 95.00 95 ARG A N 1
ATOM 739 C CA . ARG A 1 95 ? 12.430 -0.020 -17.335 1.00 95.00 95 ARG A CA 1
ATOM 740 C C . ARG A 1 95 ? 13.708 -0.845 -17.274 1.00 95.00 95 ARG A C 1
ATOM 742 O O . ARG A 1 95 ? 14.453 -0.859 -18.247 1.00 95.00 95 ARG A O 1
ATOM 749 N N . GLU A 1 96 ? 13.938 -1.555 -16.174 1.00 95.31 96 GLU A N 1
ATOM 750 C CA . GLU A 1 96 ? 15.079 -2.468 -16.048 1.00 95.31 96 GLU A CA 1
ATOM 751 C C . GLU A 1 96 ? 15.041 -3.553 -17.132 1.00 95.31 96 GLU A C 1
ATOM 753 O O . GLU A 1 96 ? 16.054 -3.827 -17.776 1.00 95.31 96 GLU A O 1
ATOM 758 N N . ARG A 1 97 ? 13.850 -4.094 -17.418 1.00 94.75 97 ARG A N 1
ATOM 759 C CA . ARG A 1 97 ? 13.646 -5.085 -18.481 1.00 94.75 97 ARG A CA 1
ATOM 760 C C . ARG A 1 97 ? 13.981 -4.545 -19.871 1.00 94.75 97 ARG A C 1
ATOM 762 O O . ARG A 1 97 ? 14.554 -5.271 -20.676 1.00 94.75 97 ARG A O 1
ATOM 769 N N . ILE A 1 98 ? 13.623 -3.294 -20.163 1.00 95.69 98 ILE A N 1
ATOM 770 C CA . ILE A 1 98 ? 13.952 -2.648 -21.444 1.00 95.69 98 ILE A CA 1
ATOM 771 C C . ILE A 1 98 ? 15.469 -2.564 -21.613 1.00 95.69 98 ILE A C 1
ATOM 773 O O . ILE A 1 98 ? 15.983 -3.010 -22.634 1.00 95.69 98 ILE A O 1
ATOM 777 N N . VAL A 1 99 ? 16.181 -2.077 -20.595 1.00 97.19 99 VAL A N 1
ATOM 778 C CA . VAL A 1 99 ? 17.648 -1.953 -20.634 1.00 97.19 99 VAL A CA 1
ATOM 779 C C . VAL A 1 99 ? 18.317 -3.318 -20.812 1.00 97.19 99 VAL A C 1
ATOM 781 O O . VAL A 1 99 ? 19.260 -3.460 -21.594 1.00 97.19 99 VAL A O 1
ATOM 784 N N . GLU A 1 100 ? 17.818 -4.346 -20.124 1.00 96.62 100 GLU A N 1
ATOM 785 C CA . GLU A 1 100 ? 18.301 -5.721 -20.271 1.00 96.62 100 GLU A CA 1
ATOM 786 C C . GLU A 1 100 ? 18.131 -6.227 -21.715 1.00 96.62 100 GLU A C 1
ATOM 788 O O . GLU A 1 100 ? 19.079 -6.742 -22.311 1.00 96.62 100 GLU A O 1
ATOM 793 N N . LEU A 1 101 ? 16.945 -6.040 -22.304 1.00 96.50 101 LEU A N 1
ATOM 794 C CA . LEU A 1 101 ? 16.647 -6.462 -23.675 1.00 96.50 101 LEU A CA 1
ATOM 795 C C . LEU A 1 101 ? 17.453 -5.683 -24.721 1.00 96.50 101 LEU A C 1
ATOM 797 O O . LEU A 1 101 ? 17.907 -6.273 -25.702 1.00 96.50 101 LEU A O 1
ATOM 801 N N . GLU A 1 102 ? 17.661 -4.382 -24.521 1.00 95.94 102 GLU A N 1
ATOM 802 C CA . GLU A 1 102 ? 18.522 -3.561 -25.379 1.00 95.94 102 GLU A CA 1
ATOM 803 C C . GLU A 1 102 ? 19.966 -4.069 -25.350 1.00 95.94 102 GLU A C 1
ATOM 805 O O . GLU A 1 102 ? 20.564 -4.295 -26.401 1.00 95.94 102 GLU A O 1
ATOM 810 N N . THR A 1 103 ? 20.484 -4.372 -24.158 1.00 96.94 103 THR A N 1
ATOM 811 C CA . THR A 1 103 ? 21.834 -4.930 -23.986 1.00 96.94 10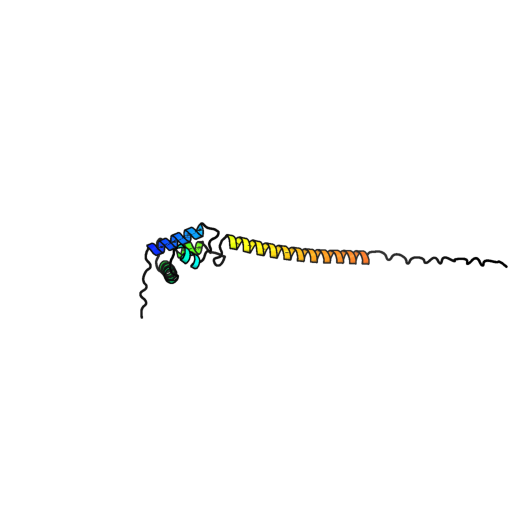3 THR A CA 1
ATOM 812 C C . THR A 1 103 ? 21.977 -6.285 -24.689 1.00 96.94 103 THR A C 1
ATOM 814 O O . THR A 1 103 ? 22.968 -6.536 -25.379 1.00 96.94 103 THR A O 1
ATOM 817 N N . GLN A 1 104 ? 20.977 -7.164 -24.560 1.00 95.56 104 GLN A N 1
ATOM 818 C CA . GLN A 1 104 ? 20.958 -8.459 -25.250 1.00 95.56 104 GLN A CA 1
ATOM 819 C C . GLN A 1 104 ? 20.917 -8.288 -26.771 1.00 95.56 104 GLN A C 1
ATOM 821 O O . GLN A 1 104 ? 21.649 -8.970 -27.494 1.00 95.56 104 GLN A O 1
ATOM 826 N N . ARG A 1 105 ? 20.090 -7.363 -27.269 1.00 96.62 105 ARG A N 1
ATOM 827 C CA . ARG A 1 105 ? 20.004 -7.044 -28.696 1.00 96.62 105 ARG A CA 1
ATOM 828 C C . ARG A 1 105 ? 21.352 -6.572 -29.240 1.00 96.62 105 ARG A C 1
ATOM 830 O O . ARG A 1 105 ? 21.772 -7.068 -30.284 1.00 96.62 105 ARG A O 1
ATOM 837 N N . ASP A 1 106 ? 22.029 -5.662 -28.551 1.00 96.19 106 ASP A N 1
ATOM 838 C CA . ASP A 1 106 ? 23.320 -5.129 -28.996 1.00 96.19 106 ASP A CA 1
ATOM 839 C C . ASP A 1 106 ? 24.399 -6.217 -29.035 1.00 96.19 106 ASP A C 1
ATOM 841 O O . ASP A 1 106 ? 25.127 -6.335 -30.025 1.00 96.19 106 ASP A O 1
ATOM 845 N N . ALA A 1 107 ? 24.436 -7.091 -28.024 1.00 94.94 107 ALA A N 1
ATOM 846 C CA . ALA A 1 107 ? 25.325 -8.251 -28.013 1.00 94.94 107 ALA A CA 1
ATOM 847 C C . ALA A 1 107 ? 25.061 -9.195 -29.202 1.00 94.94 107 ALA A C 1
ATOM 849 O O . ALA A 1 107 ? 25.998 -9.645 -29.868 1.00 94.94 107 ALA A O 1
ATOM 850 N N . HIS A 1 108 ? 23.788 -9.459 -29.518 1.00 96.31 108 HIS A N 1
ATOM 851 C CA . HIS A 1 108 ? 23.410 -10.264 -30.681 1.00 96.31 108 HIS A CA 1
ATOM 852 C C . HIS A 1 108 ? 23.825 -9.613 -32.006 1.00 96.31 108 HIS A C 1
ATOM 854 O O . HIS A 1 108 ? 24.362 -10.296 -32.879 1.00 96.31 108 HIS A O 1
ATOM 860 N N . LEU A 1 109 ? 23.613 -8.304 -32.164 1.00 95.50 109 LEU A N 1
ATOM 861 C CA . LEU A 1 109 ? 24.013 -7.573 -33.370 1.00 95.50 109 LEU A CA 1
ATOM 862 C C . LEU A 1 109 ? 25.530 -7.591 -33.564 1.00 95.50 109 LEU A C 1
ATOM 864 O O . LEU A 1 109 ? 26.005 -7.832 -34.674 1.00 95.50 109 LEU A O 1
ATOM 868 N N . GLN A 1 110 ? 26.293 -7.401 -32.489 1.00 94.88 110 GLN A N 1
ATOM 869 C CA . GLN A 1 110 ? 27.749 -7.476 -32.533 1.00 94.88 110 GLN A CA 1
ATOM 870 C C . GLN A 1 110 ? 28.232 -8.879 -32.924 1.00 94.88 110 GLN A C 1
ATOM 872 O O . GLN A 1 110 ? 29.141 -9.004 -33.746 1.00 94.88 110 GLN A O 1
ATOM 877 N N . ALA A 1 111 ? 27.606 -9.933 -32.392 1.00 94.69 111 ALA A N 1
ATOM 878 C CA . ALA A 1 111 ? 27.924 -11.311 -32.755 1.00 94.69 111 ALA A CA 1
ATOM 879 C C . ALA A 1 111 ? 27.625 -11.604 -34.236 1.00 94.69 111 ALA A C 1
ATOM 881 O O . ALA A 1 111 ? 28.455 -12.202 -34.922 1.00 94.69 111 ALA A O 1
ATOM 882 N N . LEU A 1 112 ? 26.479 -11.142 -34.752 1.00 93.94 112 LEU A N 1
ATOM 883 C CA . LEU A 1 112 ? 26.128 -11.272 -36.170 1.00 93.94 112 LEU A CA 1
ATOM 884 C C . LEU A 1 112 ? 27.114 -10.527 -37.071 1.00 93.94 112 LEU A C 1
ATOM 886 O O . LEU A 1 112 ? 27.544 -11.067 -38.089 1.00 93.94 112 LEU A O 1
ATOM 890 N N . TYR A 1 113 ? 27.506 -9.311 -36.688 1.00 93.88 113 TYR A N 1
ATOM 891 C CA . TYR A 1 113 ? 28.499 -8.542 -37.429 1.00 93.88 113 TYR A CA 1
ATOM 892 C C . TYR A 1 113 ? 29.864 -9.239 -37.437 1.00 93.88 113 TYR A C 1
ATOM 894 O O . TYR A 1 113 ? 30.467 -9.400 -38.496 1.00 93.88 113 TYR A O 1
ATOM 902 N N . ALA A 1 114 ? 30.332 -9.718 -36.281 1.00 92.81 114 ALA A N 1
ATOM 903 C CA . ALA A 1 114 ? 31.582 -10.466 -36.185 1.00 92.81 114 ALA A CA 1
ATOM 904 C C . ALA A 1 114 ? 31.551 -11.737 -37.051 1.00 92.81 114 ALA A C 1
ATOM 906 O O . ALA A 1 114 ? 32.521 -12.028 -37.752 1.00 92.81 114 ALA A O 1
ATOM 907 N N . TYR A 1 115 ? 30.424 -12.454 -37.059 1.00 92.56 115 TYR A N 1
ATOM 908 C CA . TYR A 1 115 ? 30.217 -13.610 -37.927 1.00 92.56 115 TYR A CA 1
ATOM 909 C C . TYR A 1 115 ? 30.259 -13.234 -39.411 1.00 92.56 115 TYR A C 1
ATOM 911 O O . TYR A 1 115 ? 30.948 -13.893 -40.188 1.00 92.56 115 TYR A O 1
ATOM 919 N N . PHE A 1 116 ? 29.572 -12.164 -39.816 1.00 91.31 116 PHE A N 1
ATOM 920 C CA . PHE A 1 116 ? 29.592 -11.674 -41.194 1.00 91.31 116 PHE A CA 1
ATOM 921 C C . PHE A 1 116 ? 31.010 -11.297 -41.645 1.00 91.31 116 PHE A C 1
ATOM 923 O O . PHE A 1 116 ? 31.452 -11.727 -42.707 1.00 91.31 116 PHE A O 1
ATOM 930 N N . VAL A 1 117 ? 31.756 -10.558 -40.820 1.00 89.50 117 VAL A N 1
ATOM 931 C CA . VAL A 1 117 ? 33.148 -10.180 -41.115 1.00 89.50 117 VAL A CA 1
ATOM 932 C C . VAL A 1 117 ? 34.051 -11.410 -41.229 1.00 89.50 117 VAL A C 1
ATOM 934 O O . VAL A 1 117 ? 34.881 -11.472 -42.131 1.00 89.50 117 VAL A O 1
ATOM 937 N N . ALA A 1 118 ? 33.885 -12.404 -40.353 1.00 87.56 118 ALA A N 1
ATOM 938 C CA . ALA A 1 118 ? 34.682 -13.631 -40.383 1.00 87.56 118 ALA A CA 1
ATOM 939 C C . ALA A 1 118 ? 34.339 -14.556 -41.566 1.00 87.56 118 ALA A C 1
ATOM 941 O O . ALA A 1 118 ? 35.205 -15.285 -42.044 1.00 87.56 118 ALA A O 1
ATOM 942 N N . SER A 1 119 ? 33.082 -14.548 -42.016 1.00 86.38 119 SER A N 1
ATOM 943 C CA . SER A 1 119 ? 32.576 -15.399 -43.104 1.00 86.38 119 SER A CA 1
ATOM 944 C C . SER A 1 119 ? 32.661 -14.750 -44.488 1.00 86.38 119 SER A C 1
ATOM 946 O O . SER A 1 119 ? 32.528 -15.446 -45.495 1.00 86.38 119 SER A O 1
ATOM 948 N N . SER A 1 120 ? 32.911 -13.441 -44.559 1.00 77.81 120 SER A N 1
ATOM 949 C CA . SER A 1 120 ? 33.073 -12.734 -45.828 1.00 77.81 120 SER A CA 1
ATOM 950 C C . SER A 1 120 ? 34.407 -13.110 -46.484 1.00 77.81 120 SER A C 1
ATOM 952 O O . SER A 1 120 ? 35.458 -13.005 -45.843 1.00 77.81 120 SER A O 1
ATOM 954 N N . PRO A 1 121 ? 34.414 -13.540 -47.760 1.00 64.31 121 PRO A N 1
ATOM 955 C CA . PRO A 1 121 ? 35.654 -13.817 -48.468 1.00 64.31 121 PRO A CA 1
ATOM 956 C C . PRO A 1 121 ? 36.481 -12.531 -48.561 1.00 64.31 121 PRO A C 1
ATOM 958 O O . PRO A 1 121 ? 35.964 -11.474 -48.915 1.00 64.31 121 PRO A O 1
ATOM 961 N N . LYS A 1 122 ? 37.777 -12.625 -48.241 1.00 64.69 122 LYS A N 1
ATOM 962 C CA . LYS A 1 122 ? 38.745 -11.539 -48.447 1.00 64.69 122 LYS A CA 1
ATOM 963 C C . LYS A 1 122 ? 38.650 -11.087 -49.907 1.00 64.69 122 LYS A C 1
ATOM 965 O O . LYS A 1 122 ? 38.978 -11.872 -50.797 1.00 64.69 122 LYS A O 1
ATOM 970 N N . GLU A 1 123 ? 38.206 -9.856 -50.153 1.00 61.56 123 GLU A N 1
ATOM 971 C CA . GLU A 1 123 ? 38.250 -9.296 -51.503 1.00 61.56 123 GLU A CA 1
ATOM 972 C C . GLU A 1 123 ? 39.700 -9.337 -52.018 1.00 61.56 123 GLU A C 1
ATOM 974 O O . GLU A 1 123 ? 40.635 -9.056 -51.253 1.00 61.56 123 GLU A O 1
ATOM 979 N N . PRO A 1 124 ? 39.926 -9.731 -53.286 1.00 59.19 124 PRO A N 1
ATOM 980 C CA . PRO A 1 124 ? 41.262 -9.729 -53.857 1.00 59.19 124 PRO A CA 1
ATOM 981 C C . PRO A 1 124 ? 41.816 -8.303 -53.828 1.00 59.19 124 PRO A C 1
ATOM 983 O O . PRO A 1 124 ? 41.115 -7.345 -54.149 1.00 59.19 124 PRO A O 1
ATOM 986 N N . SER A 1 125 ? 43.086 -8.166 -53.441 1.00 63.66 125 SER A N 1
ATOM 987 C CA . SER A 1 125 ? 43.785 -6.880 -53.410 1.00 63.66 125 SER A CA 1
ATOM 988 C C . SER A 1 125 ? 43.569 -6.127 -54.729 1.00 63.66 125 SER A C 1
ATOM 990 O O . SER A 1 125 ? 43.825 -6.721 -55.785 1.00 63.66 125 SER A O 1
ATOM 992 N N . PRO A 1 126 ? 43.132 -4.853 -54.705 1.00 64.69 126 PRO A N 1
ATOM 993 C CA . PRO A 1 126 ? 42.874 -4.110 -55.928 1.00 64.69 126 PRO A CA 1
ATOM 994 C C . PRO A 1 126 ? 44.149 -4.067 -56.770 1.00 64.69 126 PRO A C 1
ATOM 996 O O . PRO A 1 126 ? 45.215 -3.674 -56.292 1.00 64.69 126 PRO A O 1
ATOM 999 N N . THR A 1 127 ? 44.055 -4.508 -58.025 1.00 65.56 127 THR A N 1
ATOM 1000 C CA . THR A 1 127 ? 45.171 -4.428 -58.968 1.00 65.56 127 THR A CA 1
ATOM 1001 C C . THR A 1 127 ? 45.468 -2.955 -59.234 1.00 65.56 127 THR A C 1
ATOM 1003 O O . THR A 1 127 ? 44.698 -2.264 -59.898 1.00 65.56 127 THR A O 1
ATOM 1006 N N . VAL A 1 128 ? 46.578 -2.455 -58.690 1.00 68.62 128 VAL A N 1
ATOM 1007 C CA . VAL A 1 128 ? 47.056 -1.095 -58.955 1.00 68.62 128 VAL A CA 1
ATOM 1008 C C . VAL A 1 128 ? 47.561 -1.052 -60.395 1.00 68.62 128 VAL A C 1
ATOM 1010 O O . VAL A 1 128 ? 48.629 -1.578 -60.696 1.00 68.62 128 VAL A O 1
ATOM 1013 N N . VAL A 1 129 ? 46.792 -0.440 -61.297 1.00 71.25 129 VAL A N 1
ATOM 1014 C CA . VAL A 1 129 ? 47.237 -0.168 -62.669 1.00 71.25 129 VAL A CA 1
ATOM 1015 C C . VAL A 1 129 ? 47.930 1.200 -62.680 1.00 71.25 129 VAL A C 1
ATOM 1017 O O . VAL A 1 129 ? 47.255 2.216 -62.496 1.00 71.25 129 VAL A O 1
ATOM 1020 N N . PRO A 1 130 ? 49.262 1.278 -62.862 1.00 67.50 130 PRO A N 1
ATOM 1021 C CA . PRO A 1 130 ? 49.947 2.560 -62.945 1.00 67.50 130 PRO A CA 1
ATOM 1022 C C . PRO A 1 130 ? 49.536 3.290 -64.230 1.00 67.50 130 PRO A C 1
ATOM 1024 O O . PRO A 1 130 ? 49.718 2.792 -65.340 1.00 67.50 130 PRO A O 1
ATOM 1027 N N . ILE A 1 131 ? 48.991 4.499 -64.086 1.00 69.62 131 ILE A N 1
ATOM 1028 C CA . ILE A 1 131 ? 48.705 5.379 -65.221 1.00 69.62 131 ILE A CA 1
ATOM 1029 C C . ILE A 1 131 ? 50.025 6.030 -65.645 1.00 69.62 131 ILE A C 1
ATOM 1031 O O . ILE A 1 131 ? 50.472 7.001 -65.032 1.00 69.62 131 ILE A O 1
ATOM 1035 N N . ASN A 1 132 ? 50.642 5.523 -66.714 1.00 64.31 132 ASN A N 1
ATOM 1036 C CA . ASN A 1 132 ? 51.759 6.204 -67.367 1.00 64.31 132 ASN A CA 1
ATOM 1037 C C . ASN A 1 132 ? 51.250 7.494 -68.028 1.00 64.31 132 ASN A C 1
ATOM 1039 O O . ASN A 1 132 ? 50.777 7.491 -69.165 1.00 64.31 132 ASN A O 1
ATOM 1043 N N . ARG A 1 133 ? 51.352 8.625 -67.322 1.00 60.88 133 ARG A N 1
ATOM 1044 C CA . ARG A 1 133 ? 51.220 9.948 -67.940 1.00 60.88 133 ARG A CA 1
ATOM 1045 C C . ARG A 1 133 ? 52.475 10.208 -68.767 1.00 60.88 133 ARG A C 1
ATOM 1047 O O . ARG A 1 133 ? 53.495 10.634 -68.235 1.00 60.88 133 ARG A O 1
ATOM 1054 N N . ALA A 1 134 ? 52.399 9.950 -70.070 1.00 58.69 134 ALA A N 1
ATOM 1055 C CA . ALA A 1 134 ? 53.395 10.437 -71.011 1.00 58.69 134 ALA A CA 1
ATOM 1056 C C . ALA A 1 134 ? 53.418 11.972 -70.939 1.00 58.69 134 ALA A C 1
ATOM 1058 O O . ALA A 1 134 ? 52.499 12.647 -71.405 1.00 58.69 134 ALA A O 1
ATOM 1059 N N . VAL A 1 135 ? 54.454 12.526 -70.310 1.00 60.12 135 VAL A N 1
ATOM 1060 C CA . VAL A 1 135 ? 54.748 13.956 -70.363 1.00 60.12 135 VAL A CA 1
ATOM 1061 C C . VAL A 1 135 ? 55.149 14.249 -71.806 1.00 60.12 135 VAL A C 1
ATOM 1063 O O . VAL A 1 135 ? 56.257 13.918 -72.223 1.00 60.12 135 VAL A O 1
ATOM 1066 N N . ARG A 1 136 ? 54.238 14.827 -72.599 1.00 55.75 136 ARG A N 1
ATOM 1067 C CA . ARG A 1 136 ? 54.620 15.440 -73.874 1.00 55.75 136 ARG A CA 1
ATOM 1068 C C . ARG A 1 136 ? 55.607 16.556 -73.540 1.00 55.75 136 ARG A C 1
ATOM 1070 O O . ARG A 1 136 ? 55.210 17.562 -72.957 1.00 55.75 136 ARG A O 1
ATOM 1077 N N . LYS A 1 137 ? 56.887 16.360 -73.865 1.00 57.97 137 LYS A N 1
ATOM 1078 C CA . LYS A 1 137 ? 57.829 17.475 -73.955 1.00 57.97 137 LYS A CA 1
ATOM 1079 C C . LYS A 1 137 ? 57.279 18.422 -75.020 1.00 57.97 137 LYS A C 1
ATOM 1081 O O . LYS A 1 137 ? 56.990 17.990 -76.133 1.00 57.97 137 LYS A O 1
ATOM 1086 N N . ALA A 1 138 ? 57.039 19.669 -74.636 1.00 55.66 138 ALA A N 1
ATOM 1087 C CA . ALA A 1 138 ? 56.772 20.727 -75.590 1.00 55.66 138 ALA A CA 1
ATOM 1088 C C . ALA A 1 138 ? 58.106 21.057 -76.268 1.00 55.66 138 ALA A C 1
ATOM 1090 O O . ALA A 1 138 ? 58.996 21.604 -75.622 1.00 55.66 138 ALA A O 1
ATOM 1091 N N . ASP A 1 139 ? 58.250 20.658 -77.529 1.00 52.97 139 ASP A N 1
ATOM 1092 C CA . ASP A 1 139 ? 59.299 21.173 -78.404 1.00 52.97 139 ASP A CA 1
ATOM 1093 C C . ASP A 1 139 ? 58.885 22.568 -78.902 1.00 52.97 139 ASP A C 1
ATOM 1095 O O . ASP A 1 139 ? 57.762 22.768 -79.371 1.00 52.97 139 ASP A O 1
ATOM 1099 N N . GLY A 1 140 ? 59.805 23.524 -78.775 1.00 49.66 140 GLY A N 1
ATOM 1100 C CA . GLY A 1 140 ? 59.708 24.917 -79.227 1.00 49.66 140 GLY A CA 1
ATOM 1101 C C . GLY A 1 140 ? 60.555 25.786 -78.293 1.00 49.66 140 GLY A C 1
ATOM 1102 O O . GLY A 1 140 ? 60.185 25.962 -77.136 1.00 49.66 140 GLY A O 1
ATOM 1103 N N . LEU A 1 141 ? 61.737 26.277 -78.669 1.00 36.97 141 LEU A N 1
ATOM 1104 C CA . LEU A 1 141 ? 62.202 26.843 -79.944 1.00 36.97 141 LEU A CA 1
ATOM 1105 C C . LEU A 1 141 ? 63.589 26.328 -80.350 1.00 36.97 141 LEU A C 1
ATOM 1107 O O . LEU A 1 141 ? 64.405 26.074 -79.437 1.00 36.97 141 LEU A O 1
#